Protein AF-A0A2T0ULT9-F1 (afdb_monomer)

Organism: NCBI:txid407159

Structure (mmCIF, N/CA/C/O backbone):
data_AF-A0A2T0ULT9-F1
#
_entry.id   AF-A0A2T0ULT9-F1
#
loop_
_atom_site.group_PDB
_atom_site.id
_atom_site.type_symbol
_atom_site.label_atom_id
_atom_site.label_alt_id
_atom_site.label_comp_id
_atom_site.label_asym_id
_atom_site.label_entity_id
_atom_site.label_seq_id
_atom_site.pdbx_PDB_ins_code
_atom_site.Cartn_x
_atom_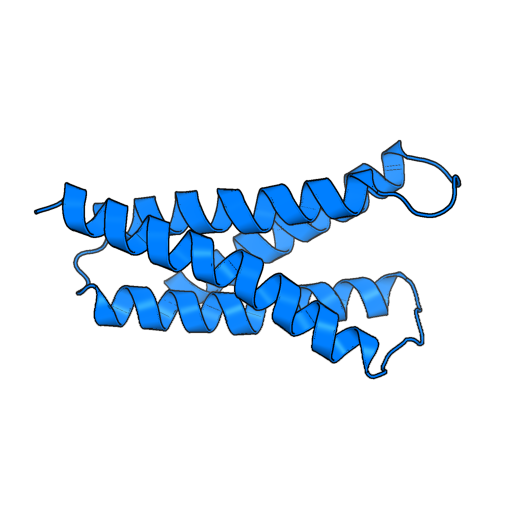site.Cartn_y
_atom_site.Cartn_z
_atom_site.occupancy
_atom_site.B_iso_or_equiv
_atom_site.auth_seq_id
_atom_site.auth_comp_id
_atom_site.auth_asym_id
_atom_site.auth_atom_id
_atom_site.pdbx_PDB_model_num
ATOM 1 N N . MET A 1 1 ? -4.247 -13.065 11.326 1.00 58.00 1 MET A N 1
ATOM 2 C CA . MET A 1 1 ? -3.066 -13.040 10.428 1.00 58.00 1 MET A CA 1
ATOM 3 C C . MET A 1 1 ? -3.398 -13.403 8.983 1.00 58.00 1 MET A C 1
ATOM 5 O O . MET A 1 1 ? -3.034 -12.626 8.112 1.00 58.00 1 MET A O 1
ATOM 9 N N . LEU A 1 2 ? -4.155 -14.480 8.715 1.00 65.06 2 LEU A N 1
ATOM 10 C CA . LEU A 1 2 ? -4.635 -14.828 7.361 1.00 65.06 2 LEU A CA 1
ATOM 11 C C . LEU A 1 2 ? -5.189 -13.641 6.538 1.00 65.06 2 LEU A C 1
ATOM 13 O O . LEU A 1 2 ? -4.818 -13.499 5.376 1.00 65.06 2 LEU A O 1
ATOM 17 N N . PRO A 1 3 ? -6.010 -12.742 7.119 1.00 76.00 3 PRO A N 1
ATOM 18 C CA . PRO A 1 3 ? -6.568 -11.626 6.366 1.00 76.00 3 PRO A CA 1
ATOM 19 C C . PRO A 1 3 ? -5.487 -10.638 5.881 1.00 76.00 3 PRO A C 1
ATOM 21 O O . PRO A 1 3 ? -5.569 -10.126 4.765 1.00 76.00 3 PRO A O 1
ATOM 24 N N . ALA A 1 4 ? -4.453 -10.375 6.685 1.00 78.12 4 ALA A N 1
ATOM 25 C CA . ALA A 1 4 ? -3.372 -9.463 6.306 1.00 78.12 4 ALA A CA 1
ATOM 26 C C . ALA A 1 4 ? -2.545 -10.025 5.139 1.00 78.12 4 ALA A C 1
ATOM 28 O O . ALA A 1 4 ? -2.234 -9.292 4.206 1.00 78.12 4 ALA A O 1
ATOM 29 N N . LEU A 1 5 ? -2.276 -11.335 5.147 1.00 84.69 5 LEU A N 1
ATOM 30 C CA . LEU A 1 5 ? -1.552 -12.012 4.068 1.00 84.69 5 LEU A CA 1
ATOM 31 C C . LEU A 1 5 ? -2.289 -11.921 2.729 1.00 84.69 5 LEU A C 1
ATOM 33 O O . LEU A 1 5 ? -1.659 -11.645 1.716 1.00 84.69 5 LEU A O 1
ATOM 37 N N . VAL A 1 6 ? -3.617 -12.079 2.723 1.00 90.88 6 VAL A N 1
ATOM 38 C CA . VAL A 1 6 ? -4.427 -11.948 1.498 1.00 90.88 6 VAL A CA 1
ATOM 39 C C . VAL A 1 6 ? -4.343 -10.536 0.915 1.00 90.88 6 VAL A C 1
ATOM 41 O O . VAL A 1 6 ? -4.276 -10.381 -0.299 1.00 90.88 6 VAL A O 1
ATOM 44 N N . ARG A 1 7 ? -4.308 -9.505 1.766 1.00 86.31 7 ARG A N 1
ATOM 45 C CA . ARG A 1 7 ? -4.186 -8.102 1.334 1.00 86.31 7 ARG A CA 1
ATOM 46 C C . ARG A 1 7 ? -2.808 -7.804 0.769 1.00 86.31 7 ARG A C 1
ATOM 48 O O . ARG A 1 7 ? -2.713 -7.219 -0.302 1.00 86.31 7 ARG A O 1
ATOM 55 N N . ILE A 1 8 ? -1.764 -8.253 1.468 1.00 89.69 8 ILE A N 1
ATOM 56 C CA . ILE A 1 8 ? -0.378 -8.145 1.004 1.00 89.69 8 ILE A CA 1
ATOM 57 C C . ILE A 1 8 ? -0.254 -8.827 -0.358 1.00 89.69 8 ILE A C 1
ATOM 59 O O . ILE A 1 8 ? 0.112 -8.179 -1.329 1.00 89.69 8 ILE A O 1
ATOM 63 N N . ALA A 1 9 ? -0.647 -10.100 -0.453 1.00 90.50 9 ALA A N 1
ATOM 64 C CA . ALA A 1 9 ? -0.579 -10.857 -1.695 1.00 90.50 9 ALA A CA 1
ATOM 65 C C . ALA A 1 9 ? -1.396 -10.195 -2.812 1.00 90.50 9 ALA A C 1
ATOM 67 O O . ALA A 1 9 ? -0.882 -10.005 -3.907 1.00 90.50 9 ALA A O 1
ATOM 68 N N . GLY A 1 10 ? -2.641 -9.797 -2.541 1.00 92.25 10 GLY A N 1
ATOM 69 C CA . GLY A 1 10 ? -3.519 -9.201 -3.544 1.00 92.25 10 GLY A CA 1
ATOM 70 C C . GLY A 1 10 ? -2.997 -7.871 -4.086 1.00 92.25 10 GLY A C 1
ATOM 71 O O . GLY A 1 10 ? -2.952 -7.692 -5.300 1.00 92.25 10 GLY A O 1
ATOM 72 N N . ILE A 1 11 ? -2.557 -6.960 -3.213 1.00 92.06 11 ILE A N 1
ATOM 73 C CA . ILE A 1 11 ? -2.023 -5.653 -3.627 1.00 92.06 11 ILE A CA 1
ATOM 74 C C . ILE A 1 11 ? -0.680 -5.825 -4.338 1.00 92.06 11 ILE A C 1
ATOM 76 O O . ILE A 1 11 ? -0.481 -5.243 -5.402 1.00 92.06 11 ILE A O 1
ATOM 80 N N . THR A 1 12 ? 0.224 -6.650 -3.799 1.00 91.31 12 THR A N 1
ATOM 81 C CA . THR A 1 12 ? 1.528 -6.905 -4.421 1.00 91.31 12 THR A CA 1
ATOM 82 C C . THR A 1 12 ? 1.366 -7.542 -5.799 1.00 91.31 12 THR A C 1
ATOM 84 O O . THR A 1 12 ? 1.959 -7.055 -6.756 1.00 91.31 12 THR A O 1
ATOM 87 N N . VAL A 1 13 ? 0.531 -8.577 -5.941 1.00 93.75 13 VAL A N 1
ATOM 88 C CA . VAL A 1 13 ? 0.284 -9.226 -7.239 1.00 93.75 13 VAL A CA 1
ATOM 89 C C . VAL A 1 13 ? -0.359 -8.251 -8.220 1.00 93.75 13 VAL A C 1
ATOM 91 O O . VAL A 1 13 ? 0.114 -8.145 -9.347 1.00 93.75 13 VAL A O 1
ATOM 94 N N . ALA A 1 14 ? -1.384 -7.498 -7.811 1.00 93.69 14 ALA A N 1
ATOM 95 C CA . ALA A 1 14 ? -2.031 -6.526 -8.691 1.00 93.69 14 ALA A CA 1
ATOM 96 C C . ALA A 1 14 ? -1.053 -5.442 -9.173 1.00 93.69 14 ALA A C 1
ATOM 98 O O . ALA A 1 14 ? -1.060 -5.085 -10.350 1.00 93.69 14 ALA A O 1
ATOM 99 N N . ALA A 1 15 ? -0.186 -4.947 -8.286 1.00 91.50 15 ALA A N 1
ATOM 100 C CA . ALA A 1 15 ? 0.788 -3.918 -8.624 1.00 91.50 15 ALA A CA 1
ATOM 101 C C . ALA A 1 15 ? 1.890 -4.457 -9.551 1.00 91.50 15 ALA A C 1
ATOM 103 O O . ALA A 1 15 ? 2.255 -3.786 -10.514 1.00 91.50 15 ALA A O 1
ATOM 104 N N . LEU A 1 16 ? 2.370 -5.684 -9.319 1.00 91.75 16 LEU A N 1
ATOM 105 C CA . LEU A 1 16 ? 3.324 -6.350 -10.209 1.00 91.75 16 LEU A CA 1
ATOM 106 C C . LEU A 1 16 ? 2.720 -6.617 -11.591 1.00 91.75 16 LEU A C 1
ATOM 108 O O . LEU A 1 16 ? 3.358 -6.332 -12.599 1.00 91.75 16 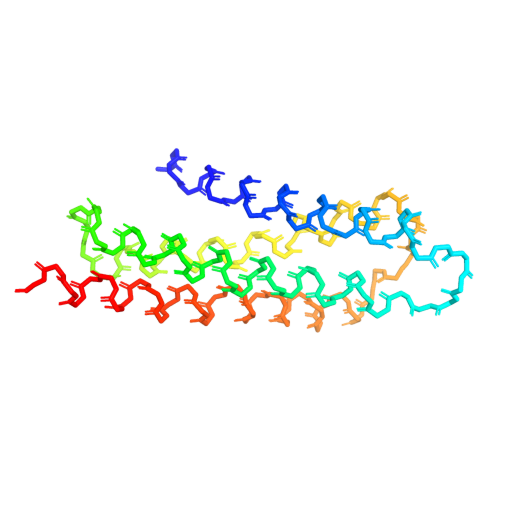LEU A O 1
ATOM 112 N N . VAL A 1 17 ? 1.479 -7.110 -11.656 1.00 94.06 17 VAL A N 1
ATOM 113 C CA . VAL A 1 17 ? 0.771 -7.311 -12.928 1.00 94.06 17 VAL A CA 1
ATOM 114 C C . VAL A 1 17 ? 0.648 -5.988 -13.678 1.00 94.06 17 VAL A C 1
ATOM 116 O O . VAL A 1 17 ? 1.004 -5.925 -14.849 1.00 94.06 17 VAL A O 1
ATOM 119 N N . ALA A 1 18 ? 0.214 -4.919 -13.006 1.00 91.12 18 ALA A N 1
ATOM 120 C CA . ALA 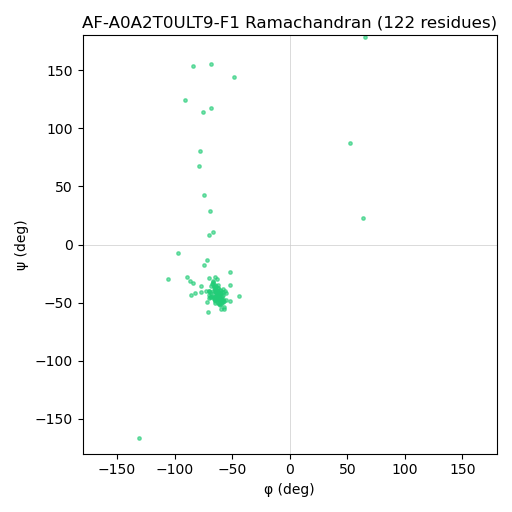A 1 18 ? 0.112 -3.594 -13.611 1.00 91.12 18 ALA A CA 1
ATOM 121 C C . ALA A 1 18 ? 1.466 -3.100 -14.151 1.00 91.12 18 ALA A C 1
ATOM 123 O O . ALA A 1 18 ? 1.538 -2.613 -15.278 1.00 91.12 18 ALA A O 1
ATOM 124 N N . TYR A 1 19 ? 2.544 -3.281 -13.385 1.00 89.75 19 TYR A N 1
ATOM 125 C CA . TYR A 1 19 ? 3.901 -2.937 -13.802 1.00 89.75 19 TYR A CA 1
ATOM 126 C C . TYR A 1 19 ? 4.333 -3.694 -15.067 1.00 89.75 19 TYR A C 1
ATOM 128 O O . TYR A 1 19 ? 4.683 -3.070 -16.069 1.00 89.75 19 TYR A O 1
ATOM 136 N N . PHE A 1 20 ? 4.263 -5.029 -15.054 1.00 89.50 20 PHE A N 1
ATOM 137 C CA . PHE A 1 20 ? 4.727 -5.854 -16.173 1.00 89.50 20 PHE A CA 1
ATOM 138 C C . PHE A 1 20 ? 3.860 -5.706 -17.424 1.00 89.50 20 PHE A C 1
ATOM 140 O O . PHE A 1 20 ? 4.395 -5.697 -18.529 1.00 89.50 20 PHE A O 1
ATOM 147 N N . VAL A 1 21 ? 2.543 -5.530 -17.273 1.00 91.62 21 VAL A N 1
ATOM 148 C CA . VAL A 1 21 ? 1.643 -5.249 -18.401 1.00 91.62 21 VAL A CA 1
ATOM 149 C C . VAL A 1 21 ? 2.017 -3.927 -19.070 1.00 91.62 21 VAL A C 1
ATOM 151 O O . VAL A 1 21 ? 2.131 -3.873 -20.292 1.00 91.62 21 VAL A O 1
ATOM 154 N N . MET A 1 22 ? 2.273 -2.870 -18.295 1.00 89.38 22 MET A N 1
ATOM 155 C CA . MET A 1 22 ? 2.668 -1.577 -18.864 1.00 89.38 22 MET A CA 1
ATOM 156 C C . MET A 1 22 ? 4.050 -1.617 -19.519 1.00 89.38 22 MET A C 1
ATOM 158 O O . MET A 1 22 ? 4.256 -0.962 -20.542 1.00 89.38 22 MET A O 1
ATOM 162 N N . ILE A 1 23 ? 4.983 -2.407 -18.981 1.00 86.06 23 ILE A N 1
ATOM 163 C CA . ILE A 1 23 ? 6.271 -2.651 -19.640 1.00 86.06 23 ILE A CA 1
ATOM 164 C C . ILE A 1 23 ? 6.073 -3.370 -20.972 1.00 86.06 23 ILE A C 1
ATOM 166 O O . ILE A 1 23 ? 6.616 -2.925 -21.979 1.00 86.06 23 ILE A O 1
ATOM 170 N N . ALA A 1 24 ? 5.257 -4.424 -20.999 1.00 86.44 24 ALA A N 1
ATOM 171 C CA . ALA A 1 24 ? 5.002 -5.197 -22.210 1.00 86.44 24 ALA A CA 1
ATOM 172 C C . ALA A 1 24 ? 4.338 -4.365 -23.323 1.00 86.44 24 ALA A C 1
ATOM 174 O O . ALA A 1 24 ? 4.621 -4.580 -24.497 1.00 86.44 24 ALA A O 1
ATOM 175 N N . ILE A 1 25 ? 3.469 -3.412 -22.964 1.00 85.75 25 ILE A N 1
ATOM 176 C CA . ILE A 1 25 ? 2.758 -2.554 -23.925 1.00 85.75 25 ILE A CA 1
ATOM 177 C C . ILE A 1 25 ? 3.606 -1.347 -24.358 1.00 85.75 25 ILE A C 1
ATOM 179 O O . ILE A 1 25 ? 3.485 -0.892 -25.493 1.00 85.75 25 ILE A O 1
ATOM 183 N N . GLY A 1 26 ? 4.444 -0.805 -23.470 1.00 73.56 26 GLY A N 1
ATOM 184 C CA . GLY A 1 26 ? 5.166 0.448 -23.715 1.00 73.56 26 GLY A CA 1
ATOM 185 C C . GLY A 1 26 ? 6.348 0.355 -24.687 1.00 73.56 26 GLY A C 1
ATOM 186 O O . GLY A 1 26 ? 6.755 1.384 -25.215 1.00 73.56 26 GLY A O 1
ATOM 187 N N . GLY A 1 27 ? 6.877 -0.844 -24.960 1.00 64.75 27 GLY A N 1
ATOM 188 C CA . GLY A 1 27 ? 8.050 -1.032 -25.828 1.00 64.75 27 GLY A CA 1
ATOM 189 C C . GLY A 1 27 ? 9.354 -0.430 -25.268 1.00 64.75 27 GLY A C 1
ATOM 190 O O . GLY A 1 27 ? 9.363 0.176 -24.198 1.00 64.75 27 GLY A O 1
ATOM 191 N N . ASP A 1 28 ? 10.465 -0.589 -26.002 1.00 59.62 28 ASP A N 1
ATOM 192 C CA . ASP A 1 28 ? 11.844 -0.221 -25.595 1.00 59.62 28 ASP A CA 1
ATOM 193 C C . ASP A 1 28 ? 12.113 1.295 -25.437 1.00 59.62 28 ASP A C 1
ATOM 195 O O . ASP A 1 28 ? 13.258 1.732 -25.297 1.00 59.62 28 ASP A O 1
ATOM 199 N N . SER A 1 29 ? 11.082 2.144 -25.449 1.00 57.31 29 SER A N 1
ATOM 200 C CA . SER A 1 29 ? 11.259 3.569 -25.173 1.00 57.31 29 SER A CA 1
ATOM 201 C C . SER A 1 29 ? 11.632 3.774 -23.701 1.00 57.31 29 SER A C 1
ATOM 203 O O . SER A 1 29 ? 10.865 3.427 -22.801 1.00 57.31 29 SER A O 1
ATOM 205 N N . GLY A 1 30 ? 12.824 4.325 -23.460 1.00 56.09 30 GLY A N 1
ATOM 206 C CA . GLY A 1 30 ? 13.365 4.581 -22.125 1.00 56.09 30 GLY A CA 1
ATOM 207 C C . GLY A 1 30 ? 12.381 5.286 -21.180 1.00 56.09 30 GLY A C 1
ATOM 208 O O . GLY A 1 30 ? 11.603 6.138 -21.593 1.00 56.09 30 GLY A O 1
ATOM 209 N N . ALA A 1 31 ? 12.452 4.913 -19.897 1.00 60.06 31 ALA A N 1
ATOM 210 C CA . ALA A 1 31 ? 11.606 5.380 -18.793 1.00 60.06 31 ALA A CA 1
ATOM 211 C C . ALA A 1 31 ? 10.088 5.268 -19.056 1.00 60.06 31 ALA A C 1
ATOM 213 O O . ALA A 1 31 ? 9.408 6.215 -19.446 1.00 60.06 31 ALA A O 1
ATOM 214 N N . ASN A 1 32 ? 9.529 4.100 -18.740 1.00 75.56 32 ASN A N 1
ATOM 215 C CA . ASN A 1 32 ? 8.108 3.814 -18.908 1.00 75.56 32 ASN A CA 1
ATOM 216 C C . ASN A 1 32 ? 7.266 4.458 -17.778 1.00 75.56 32 ASN A C 1
ATOM 218 O O . ASN A 1 32 ? 6.897 3.807 -16.798 1.00 75.56 32 ASN A O 1
ATOM 222 N N . ILE A 1 33 ? 6.980 5.764 -17.904 1.00 82.94 33 ILE A N 1
ATOM 223 C CA . ILE A 1 33 ? 6.164 6.559 -16.956 1.00 82.94 33 ILE A CA 1
ATOM 224 C C . ILE A 1 33 ? 4.809 5.883 -16.682 1.00 82.94 33 ILE A C 1
ATOM 226 O O . ILE A 1 33 ? 4.309 5.910 -15.555 1.00 82.94 33 ILE A O 1
ATOM 230 N N . GLY A 1 34 ? 4.240 5.221 -17.695 1.00 84.38 34 GLY A N 1
ATOM 231 C CA 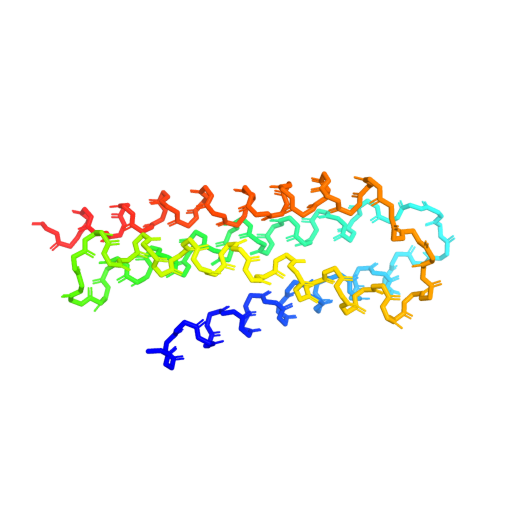. GLY A 1 34 ? 2.983 4.485 -17.582 1.00 84.38 34 GLY A CA 1
ATOM 232 C C . GLY A 1 34 ? 3.032 3.354 -16.552 1.00 84.38 34 GLY A C 1
ATOM 233 O O . GLY A 1 34 ? 2.080 3.189 -15.792 1.00 84.38 34 GLY A O 1
ATOM 234 N N . ALA A 1 35 ? 4.148 2.626 -16.455 1.00 86.25 35 ALA A N 1
ATOM 235 C CA . ALA A 1 35 ? 4.315 1.568 -15.458 1.00 86.25 35 ALA A CA 1
ATOM 236 C C . ALA A 1 35 ? 4.315 2.128 -14.026 1.00 86.25 35 ALA A C 1
ATOM 238 O O . ALA A 1 35 ? 3.659 1.573 -13.143 1.00 86.25 35 ALA A O 1
ATOM 239 N N . GLY A 1 36 ? 4.974 3.271 -13.809 1.00 87.00 36 GLY A N 1
ATOM 240 C CA . GLY A 1 36 ? 4.955 3.971 -12.522 1.00 87.00 36 GLY A CA 1
ATOM 241 C C . GLY A 1 36 ? 3.554 4.453 -12.131 1.00 87.00 36 GLY A C 1
ATOM 242 O O . GLY A 1 36 ? 3.122 4.234 -11.000 1.00 87.00 36 GLY A O 1
ATOM 243 N N . LEU A 1 37 ? 2.811 5.047 -13.073 1.00 89.38 37 LEU A N 1
ATOM 244 C CA . LEU A 1 37 ? 1.433 5.502 -12.848 1.00 89.38 37 LEU A CA 1
ATOM 245 C C . LEU A 1 37 ? 0.461 4.346 -12.577 1.00 89.38 37 LEU A C 1
ATOM 247 O O . LEU A 1 37 ? -0.434 4.480 -11.744 1.00 89.38 37 LEU A O 1
ATOM 251 N N . ALA A 1 38 ? 0.639 3.205 -13.242 1.00 90.88 38 ALA A N 1
ATOM 252 C CA . ALA A 1 38 ? -0.204 2.037 -13.026 1.00 90.88 38 ALA A CA 1
ATOM 253 C C . ALA A 1 38 ? 0.030 1.422 -11.637 1.00 90.88 38 ALA A C 1
ATOM 255 O O . ALA A 1 38 ? -0.932 1.167 -10.911 1.00 90.88 38 ALA A O 1
ATOM 256 N N . VAL A 1 39 ? 1.294 1.271 -11.221 1.00 91.31 39 VAL A N 1
ATOM 257 C CA . VAL A 1 39 ? 1.633 0.868 -9.845 1.00 91.31 39 VAL A CA 1
ATOM 258 C C . VAL A 1 39 ? 1.058 1.867 -8.845 1.00 91.31 39 VAL A C 1
ATOM 260 O O . VAL A 1 39 ? 0.439 1.458 -7.865 1.00 91.31 39 VAL A O 1
ATOM 263 N N . PHE A 1 40 ? 1.190 3.170 -9.114 1.00 92.50 40 PHE A N 1
ATOM 264 C CA . PHE A 1 40 ? 0.627 4.210 -8.259 1.00 92.50 40 PHE A CA 1
ATOM 265 C C . PHE A 1 40 ? -0.884 4.050 -8.079 1.00 92.50 40 PHE A C 1
ATOM 267 O O . PHE A 1 40 ? -1.370 4.051 -6.949 1.00 92.50 40 PHE A O 1
ATOM 274 N N . ALA A 1 41 ? -1.622 3.869 -9.176 1.00 93.44 41 ALA A N 1
ATOM 275 C CA . ALA A 1 41 ? -3.068 3.712 -9.140 1.00 93.44 41 ALA A CA 1
ATOM 276 C C . ALA A 1 41 ? -3.477 2.469 -8.338 1.00 93.44 41 ALA A C 1
ATOM 278 O O . ALA A 1 41 ? -4.384 2.541 -7.509 1.00 93.44 41 ALA A O 1
ATOM 279 N N . VAL A 1 42 ? -2.784 1.343 -8.528 1.00 95.25 42 VAL A N 1
ATOM 280 C CA . VAL A 1 42 ? -3.067 0.117 -7.773 1.00 95.25 42 VAL A CA 1
ATOM 281 C C . VAL A 1 42 ? -2.789 0.301 -6.284 1.00 95.25 42 VAL A C 1
ATOM 283 O O . VAL A 1 42 ? -3.631 -0.064 -5.466 1.00 95.25 42 VAL A O 1
ATOM 286 N N . LEU A 1 43 ? -1.643 0.876 -5.916 1.00 94.19 43 LEU A N 1
ATOM 287 C CA . LEU A 1 43 ? -1.297 1.082 -4.511 1.00 94.19 43 LEU A CA 1
ATOM 288 C C . LEU A 1 43 ? -2.260 2.064 -3.842 1.00 94.19 43 LEU A C 1
ATOM 290 O O . LEU A 1 43 ? -2.801 1.747 -2.789 1.00 94.19 43 LEU A O 1
ATOM 294 N N . ALA A 1 44 ? -2.543 3.209 -4.464 1.00 94.88 44 ALA A N 1
ATOM 295 C CA . ALA A 1 44 ? -3.407 4.220 -3.869 1.00 94.88 44 ALA A CA 1
ATOM 296 C C . ALA A 1 44 ? -4.878 3.782 -3.825 1.00 94.88 44 ALA A C 1
ATOM 298 O O . ALA A 1 44 ? -5.481 3.715 -2.752 1.00 94.88 44 ALA A O 1
ATOM 299 N N . PHE A 1 45 ? -5.470 3.460 -4.980 1.00 95.81 45 PHE A N 1
ATOM 300 C CA . PHE A 1 45 ? -6.897 3.140 -5.064 1.00 95.81 45 PHE A CA 1
ATOM 301 C C . PHE A 1 45 ? -7.203 1.733 -4.556 1.00 95.81 45 PHE A C 1
ATOM 303 O O . PHE A 1 45 ? -8.232 1.529 -3.911 1.00 95.81 45 PHE A O 1
ATOM 310 N N . GLY A 1 46 ? -6.312 0.769 -4.797 1.00 93.19 46 GLY A N 1
ATOM 311 C CA . GLY A 1 46 ? -6.464 -0.592 -4.289 1.00 93.19 46 GLY A CA 1
ATOM 312 C C . GLY A 1 46 ? -6.382 -0.644 -2.766 1.00 93.19 46 GLY A C 1
ATOM 313 O O . GLY A 1 46 ? -7.247 -1.256 -2.136 1.00 93.19 46 GLY A O 1
ATOM 314 N N . ALA A 1 47 ? -5.407 0.046 -2.159 1.00 93.31 47 ALA A N 1
ATOM 315 C CA . ALA A 1 47 ? -5.307 0.105 -0.703 1.00 93.31 47 ALA A CA 1
ATOM 316 C C . ALA A 1 47 ? -6.477 0.879 -0.086 1.00 93.31 47 ALA A C 1
ATOM 318 O O . ALA A 1 47 ? -7.088 0.383 0.858 1.00 93.31 47 ALA A O 1
ATOM 319 N N . PHE A 1 48 ? -6.857 2.031 -0.652 1.00 95.25 48 PHE A N 1
ATOM 320 C CA . PHE A 1 48 ? -8.028 2.784 -0.194 1.00 95.25 48 PHE A CA 1
ATOM 321 C C . PHE A 1 48 ? -9.311 1.947 -0.244 1.00 95.25 48 PHE A C 1
ATOM 323 O O . PHE A 1 48 ? -10.001 1.807 0.764 1.00 95.25 48 PHE A O 1
ATOM 330 N N . GLY A 1 49 ? -9.630 1.366 -1.405 1.00 94.06 49 GLY A N 1
ATOM 331 C CA . GLY A 1 49 ? -10.889 0.652 -1.614 1.00 94.06 49 GLY A CA 1
ATOM 332 C C . GLY A 1 49 ? -11.002 -0.598 -0.747 1.00 94.06 49 GLY A C 1
ATOM 333 O O . GLY A 1 49 ? -12.060 -0.877 -0.177 1.00 94.06 49 GLY A O 1
ATOM 334 N N . TRP A 1 50 ? -9.903 -1.337 -0.587 1.00 94.00 50 TRP A N 1
ATOM 335 C CA . TRP A 1 50 ? -9.896 -2.513 0.274 1.00 94.00 50 TRP A CA 1
ATOM 336 C C . TRP A 1 50 ? -9.941 -2.123 1.756 1.00 94.00 50 TRP A C 1
ATOM 338 O O . TRP A 1 50 ? -10.709 -2.720 2.508 1.00 94.00 50 TRP A O 1
ATOM 348 N N . ALA A 1 51 ? -9.224 -1.078 2.178 1.00 93.44 51 ALA A N 1
ATOM 349 C CA . ALA A 1 51 ? -9.282 -0.592 3.555 1.00 93.44 51 ALA A CA 1
ATOM 350 C C . ALA A 1 51 ? -10.666 -0.044 3.924 1.00 93.44 51 ALA A C 1
ATOM 352 O O . ALA A 1 51 ? -11.169 -0.305 5.014 1.00 93.44 51 ALA A O 1
ATOM 353 N N . MET A 1 52 ? -11.327 0.642 2.992 1.00 94.19 52 MET A N 1
ATOM 354 C CA . MET A 1 52 ? -12.712 1.081 3.149 1.00 94.19 52 MET A CA 1
ATOM 355 C C . MET A 1 52 ? -13.665 -0.103 3.292 1.00 94.19 52 MET A C 1
ATOM 357 O O . MET A 1 52 ? -14.488 -0.129 4.208 1.00 94.19 52 MET A O 1
ATOM 361 N N . ARG A 1 53 ? -13.522 -1.127 2.442 1.00 93.75 53 ARG A N 1
ATOM 362 C CA . ARG A 1 53 ? -14.284 -2.375 2.574 1.00 93.75 53 ARG A CA 1
ATOM 363 C C . ARG A 1 53 ? -14.054 -3.040 3.931 1.00 93.75 53 ARG A C 1
ATOM 365 O O . ARG A 1 53 ? -15.004 -3.585 4.491 1.00 93.75 53 ARG A O 1
ATOM 372 N N . ASP A 1 54 ? -12.832 -3.007 4.449 1.00 91.31 54 ASP A N 1
ATOM 373 C CA . ASP A 1 54 ? -12.514 -3.556 5.766 1.00 91.31 54 ASP A CA 1
ATOM 374 C C . ASP A 1 54 ? -13.202 -2.777 6.879 1.00 91.31 54 ASP A C 1
ATOM 376 O O . ASP A 1 54 ? -13.836 -3.390 7.732 1.00 91.31 54 ASP A O 1
ATOM 380 N N . GLY A 1 55 ? -13.134 -1.443 6.844 1.00 89.38 55 GLY A N 1
ATOM 381 C CA . GLY A 1 55 ? -13.814 -0.585 7.814 1.00 89.38 55 GLY A CA 1
ATOM 382 C C . GLY A 1 55 ? -15.324 -0.845 7.861 1.00 89.38 55 GLY A C 1
ATOM 3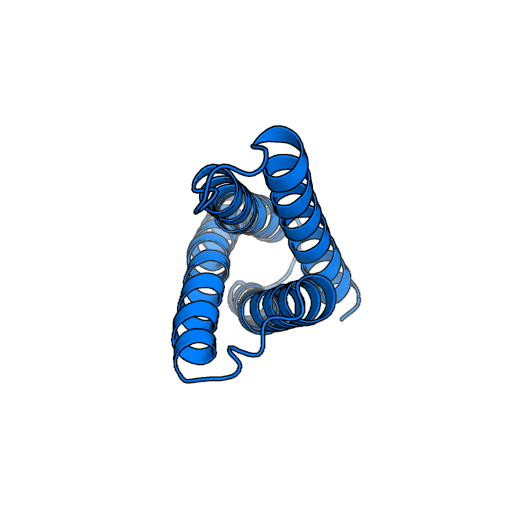83 O O . GLY A 1 55 ? -15.902 -0.938 8.944 1.00 89.38 55 GLY A O 1
ATOM 384 N N . LEU A 1 56 ? -15.936 -1.060 6.692 1.00 91.31 56 LEU A N 1
ATOM 385 C CA . LEU A 1 56 ? -17.362 -1.367 6.565 1.00 91.31 56 LEU A CA 1
ATOM 386 C C . LEU A 1 56 ? -17.728 -2.768 7.078 1.00 91.31 56 LEU A C 1
ATOM 388 O O . LEU A 1 56 ? -18.792 -2.945 7.667 1.00 91.31 56 LEU A O 1
ATOM 392 N N . ARG A 1 57 ? -16.891 -3.783 6.820 1.00 88.06 57 ARG A N 1
ATOM 393 C CA . ARG A 1 57 ? -17.272 -5.199 6.994 1.00 88.06 57 ARG A CA 1
ATOM 394 C C . ARG A 1 57 ? -16.675 -5.891 8.212 1.00 88.06 57 ARG A C 1
ATOM 396 O O . ARG A 1 57 ? -17.280 -6.833 8.714 1.00 88.06 57 ARG A O 1
ATOM 403 N N . GLU A 1 58 ? -15.490 -5.502 8.667 1.00 85.38 58 GLU A N 1
ATOM 404 C CA . GLU A 1 58 ? -14.815 -6.194 9.766 1.00 85.38 58 GLU A CA 1
ATOM 405 C C . GLU A 1 58 ? -15.192 -5.585 11.112 1.00 85.38 58 GLU A C 1
ATOM 407 O O . GLU A 1 58 ? -14.931 -4.412 11.330 1.00 85.38 58 GLU A O 1
ATOM 412 N N . GLN A 1 59 ? -15.702 -6.377 12.060 1.00 81.94 59 GLN A N 1
ATOM 413 C CA . GLN A 1 59 ? -16.067 -5.937 13.423 1.00 81.94 59 GLN A CA 1
ATOM 414 C C . GLN A 1 59 ? -14.861 -5.572 14.321 1.00 81.94 59 GLN A C 1
ATOM 416 O O . GLN A 1 59 ? -14.911 -5.716 15.538 1.00 81.94 59 GLN A O 1
ATOM 421 N N . LEU A 1 60 ? -13.758 -5.115 13.732 1.00 81.19 60 LEU A N 1
ATOM 422 C CA . LEU A 1 60 ? -12.586 -4.638 14.451 1.00 81.19 60 LEU 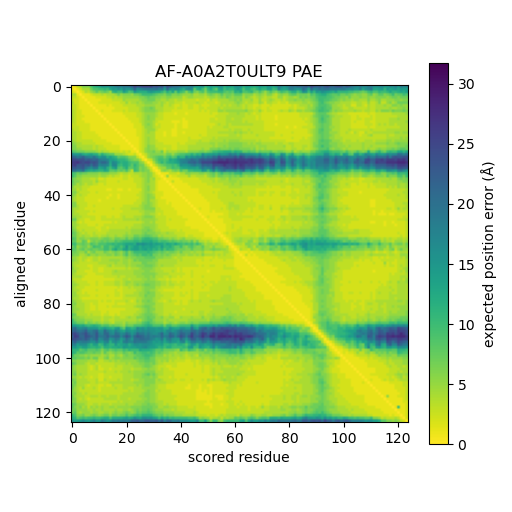A CA 1
ATOM 423 C C . LEU A 1 60 ? -12.748 -3.168 14.853 1.00 81.19 60 LEU A C 1
ATOM 425 O O . LEU A 1 60 ? -13.468 -2.393 14.206 1.00 81.19 60 LEU A O 1
ATOM 429 N N . GLY A 1 61 ? -12.048 -2.790 15.924 1.00 86.12 61 GLY A N 1
ATOM 430 C CA . GLY A 1 61 ? -11.841 -1.392 16.280 1.00 86.12 61 GLY A CA 1
ATOM 431 C C . GLY A 1 61 ? -10.936 -0.695 15.261 1.00 86.12 61 GLY A C 1
ATOM 432 O O . GLY A 1 61 ? -10.123 -1.338 14.594 1.00 86.12 61 GLY A O 1
ATOM 433 N N . LEU A 1 62 ? -11.055 0.632 15.151 1.00 87.44 62 LEU A N 1
ATOM 434 C CA . LEU A 1 62 ? -10.251 1.424 14.215 1.00 87.44 62 LEU A CA 1
ATOM 435 C C . LEU A 1 62 ? -8.745 1.196 14.431 1.00 87.44 62 LEU A C 1
ATOM 437 O O . LEU A 1 62 ? -8.019 1.008 13.463 1.00 87.44 62 LEU A O 1
ATOM 441 N N . GLY A 1 63 ? -8.287 1.123 15.686 1.00 89.19 63 GLY A N 1
ATOM 442 C CA . GLY A 1 63 ? -6.877 0.890 16.021 1.00 89.19 63 GLY A CA 1
ATOM 443 C C . GLY A 1 63 ? -6.307 -0.407 15.435 1.00 89.19 63 GLY A C 1
ATOM 444 O O . GLY A 1 63 ? -5.254 -0.378 14.800 1.00 89.19 63 GLY A O 1
ATOM 445 N N . ASP A 1 64 ? -7.026 -1.525 15.564 1.00 90.38 64 ASP A N 1
ATOM 446 C CA . ASP A 1 64 ? -6.598 -2.821 15.012 1.00 90.38 64 ASP A CA 1
ATOM 447 C C . ASP A 1 64 ? -6.557 -2.806 13.481 1.00 90.38 64 ASP A C 1
ATOM 449 O O . ASP A 1 64 ? -5.694 -3.427 12.851 1.00 90.38 64 ASP A O 1
ATOM 453 N N . LEU A 1 65 ? -7.497 -2.079 12.874 1.00 89.19 65 LEU A N 1
ATOM 454 C CA . LEU A 1 65 ? -7.600 -1.937 11.430 1.00 89.19 65 LEU A CA 1
ATOM 455 C C . LEU A 1 65 ? -6.439 -1.092 10.886 1.00 89.19 65 LEU A C 1
ATOM 457 O O . LEU A 1 65 ? -5.787 -1.494 9.921 1.00 89.19 65 LEU A O 1
ATOM 461 N N . LEU A 1 66 ? -6.108 0.013 11.558 1.00 90.81 66 LEU A N 1
ATOM 462 C CA . LEU A 1 66 ? -4.953 0.850 11.232 1.00 90.81 66 LEU A CA 1
ATOM 463 C C . LEU A 1 66 ? -3.632 0.098 11.421 1.00 90.81 66 LEU A C 1
ATOM 465 O O . LEU A 1 66 ? -2.784 0.141 10.534 1.00 90.81 66 LEU A O 1
ATOM 469 N N . LEU A 1 67 ? -3.467 -0.644 12.522 1.00 92.25 67 LEU A N 1
ATOM 470 C CA . LEU A 1 67 ? -2.267 -1.451 12.760 1.00 92.25 67 LEU A CA 1
ATOM 471 C C . LEU A 1 67 ? -2.071 -2.500 11.660 1.00 92.25 67 LEU A C 1
ATOM 473 O O . LEU A 1 67 ? -0.962 -2.692 11.160 1.00 92.25 67 LEU A O 1
ATOM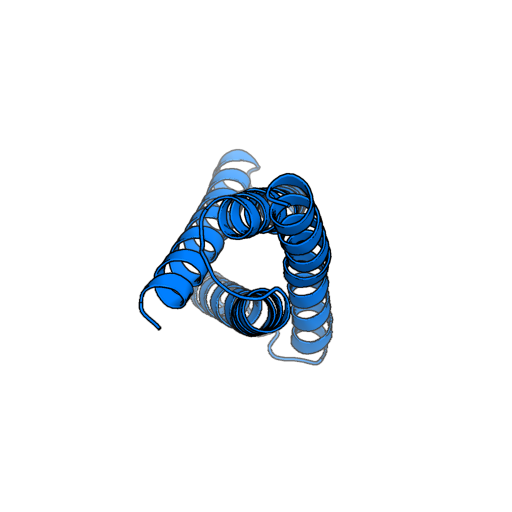 477 N N . ARG A 1 68 ? -3.155 -3.154 11.228 1.00 91.81 68 ARG A N 1
ATOM 478 C CA . ARG A 1 68 ? -3.100 -4.101 10.112 1.00 91.81 68 ARG A CA 1
ATOM 479 C C . ARG A 1 68 ? -2.650 -3.421 8.822 1.00 91.81 68 ARG A C 1
ATOM 481 O O . ARG A 1 68 ? -1.785 -3.957 8.134 1.00 91.81 68 ARG A O 1
ATOM 488 N N . TRP A 1 69 ? -3.225 -2.271 8.487 1.00 93.00 69 TRP A N 1
ATOM 489 C CA . TRP A 1 69 ? -2.879 -1.549 7.264 1.00 93.00 69 TRP A CA 1
ATOM 490 C C . TRP A 1 69 ? -1.480 -0.934 7.304 1.00 93.00 69 TRP A C 1
ATOM 492 O O . TRP A 1 69 ? -0.822 -0.889 6.269 1.00 93.00 69 TRP A O 1
ATOM 502 N N . LEU A 1 70 ? -0.972 -0.582 8.486 1.00 92.00 70 LEU A N 1
ATOM 503 C CA . LEU A 1 70 ? 0.433 -0.227 8.690 1.00 92.00 70 LEU A CA 1
ATOM 504 C C . LEU A 1 70 ? 1.368 -1.395 8.354 1.00 92.00 70 LEU A C 1
ATOM 506 O O . LEU A 1 70 ? 2.353 -1.199 7.646 1.00 92.00 70 LEU A O 1
ATOM 510 N N . ILE A 1 71 ? 1.041 -2.618 8.786 1.00 92.56 71 ILE A N 1
ATOM 511 C CA . ILE A 1 71 ? 1.818 -3.815 8.421 1.00 92.56 71 ILE A CA 1
ATOM 512 C C . ILE A 1 71 ? 1.786 -4.029 6.901 1.00 92.56 71 ILE A C 1
ATOM 514 O O . ILE A 1 71 ? 2.827 -4.271 6.293 1.00 92.56 71 ILE A O 1
ATOM 518 N N . VAL A 1 72 ? 0.615 -3.901 6.266 1.00 92.31 72 VAL A N 1
ATOM 519 C CA . VAL A 1 72 ? 0.485 -4.018 4.801 1.00 92.31 72 VAL A CA 1
ATOM 520 C C . VAL A 1 72 ? 1.345 -2.963 4.094 1.00 92.31 72 VAL A C 1
ATOM 522 O O . VAL A 1 72 ? 2.109 -3.307 3.195 1.00 92.31 72 VAL A O 1
ATOM 525 N N . ALA A 1 73 ? 1.275 -1.706 4.534 1.00 92.75 73 ALA A N 1
ATOM 526 C CA . ALA A 1 73 ? 2.035 -0.594 3.970 1.00 92.75 73 ALA A CA 1
ATOM 527 C C . ALA A 1 73 ? 3.552 -0.743 4.152 1.00 92.75 73 ALA A C 1
ATOM 529 O O . ALA A 1 73 ? 4.306 -0.258 3.317 1.00 92.75 73 ALA A O 1
ATOM 530 N N . ALA A 1 74 ? 4.009 -1.435 5.198 1.00 91.06 74 ALA A N 1
ATOM 531 C CA . ALA A 1 74 ? 5.423 -1.742 5.385 1.00 91.06 74 ALA A CA 1
ATOM 532 C C . ALA A 1 74 ? 5.895 -2.899 4.486 1.00 91.06 74 ALA A C 1
ATOM 534 O O . ALA A 1 74 ? 6.986 -2.836 3.923 1.00 91.06 74 ALA A O 1
ATOM 535 N N . VAL A 1 75 ? 5.083 -3.953 4.335 1.00 92.56 75 VAL A N 1
ATOM 536 C CA . VAL A 1 75 ? 5.482 -5.193 3.643 1.00 92.56 75 VAL A CA 1
ATOM 537 C C . VAL A 1 75 ? 5.349 -5.091 2.122 1.00 92.56 75 VAL A C 1
ATOM 539 O O . VAL A 1 75 ? 6.237 -5.553 1.405 1.00 92.56 75 VAL A O 1
ATOM 542 N N . VAL A 1 76 ? 4.270 -4.488 1.610 1.00 92.56 76 VAL A N 1
ATOM 543 C CA . VAL A 1 76 ? 4.006 -4.402 0.160 1.00 92.56 76 VAL A CA 1
ATOM 544 C C . VAL A 1 76 ? 5.175 -3.762 -0.608 1.00 92.56 76 VAL A C 1
ATOM 546 O O . VAL A 1 76 ? 5.617 -4.369 -1.586 1.00 92.56 76 VAL A O 1
ATOM 549 N N . PRO A 1 77 ? 5.747 -2.619 -0.176 1.00 89.75 77 PRO A N 1
ATOM 550 C CA . PRO A 1 77 ? 6.896 -2.012 -0.845 1.00 89.75 77 PRO A CA 1
ATOM 551 C C . PRO A 1 77 ? 8.148 -2.888 -0.847 1.00 89.75 77 PRO A C 1
ATOM 553 O O . PRO A 1 77 ? 8.872 -2.903 -1.840 1.00 89.75 77 PRO A O 1
ATOM 556 N N . VAL A 1 78 ? 8.407 -3.627 0.241 1.00 89.25 78 VAL A N 1
ATOM 557 C CA . VAL A 1 78 ? 9.551 -4.553 0.325 1.00 89.25 78 VAL A CA 1
ATOM 558 C C . VAL A 1 78 ? 9.420 -5.636 -0.734 1.00 89.25 78 VAL A C 1
ATOM 560 O O . VAL A 1 78 ? 10.348 -5.843 -1.510 1.00 89.25 78 VAL A O 1
ATOM 563 N N . LEU A 1 79 ? 8.262 -6.297 -0.798 1.00 90.12 79 LEU A N 1
ATOM 564 C CA . LEU A 1 79 ? 8.028 -7.374 -1.759 1.00 90.12 79 LEU A CA 1
ATOM 565 C C . LEU A 1 79 ? 8.074 -6.867 -3.199 1.00 90.12 79 LEU A C 1
ATOM 567 O O . LEU A 1 79 ? 8.674 -7.509 -4.054 1.00 90.12 79 LEU A O 1
ATOM 571 N N . LEU A 1 80 ? 7.472 -5.707 -3.462 1.00 88.56 80 LEU A N 1
ATOM 572 C CA . LEU A 1 80 ? 7.440 -5.117 -4.796 1.00 88.56 80 LEU A CA 1
ATOM 573 C C . LEU A 1 80 ? 8.850 -4.752 -5.275 1.00 88.56 80 LEU A C 1
ATOM 575 O O . LEU A 1 80 ? 9.229 -5.105 -6.388 1.00 88.56 80 LEU A O 1
ATOM 579 N N . THR A 1 81 ? 9.648 -4.128 -4.407 1.00 85.75 81 THR A N 1
ATOM 580 C CA . THR A 1 81 ? 11.042 -3.775 -4.713 1.00 85.75 81 THR A CA 1
ATOM 581 C C . THR A 1 81 ? 11.886 -5.029 -4.923 1.00 85.75 81 THR A C 1
ATOM 583 O O . THR A 1 81 ? 12.612 -5.115 -5.905 1.00 85.75 81 THR A O 1
ATOM 586 N N . LEU A 1 82 ? 11.753 -6.029 -4.043 1.00 86.56 82 LEU A N 1
ATOM 587 C CA . LEU A 1 82 ? 12.485 -7.292 -4.140 1.00 86.56 82 LEU A CA 1
ATOM 588 C C . LEU A 1 82 ? 12.194 -8.018 -5.457 1.00 86.56 82 LEU A C 1
ATOM 590 O O . LEU A 1 82 ? 13.124 -8.418 -6.149 1.00 86.56 82 LEU A O 1
ATOM 594 N N . VAL A 1 83 ? 10.917 -8.175 -5.818 1.00 88.19 83 VAL A N 1
ATOM 595 C CA . VAL A 1 83 ? 10.530 -8.876 -7.050 1.00 88.19 83 VAL A CA 1
ATOM 596 C C . VAL A 1 83 ? 11.021 -8.121 -8.279 1.00 88.19 83 VAL A C 1
ATOM 598 O O . VAL A 1 83 ? 11.620 -8.740 -9.154 1.00 88.19 83 VAL A O 1
ATOM 601 N N . ILE A 1 84 ? 10.833 -6.798 -8.338 1.00 84.19 84 ILE A N 1
ATOM 602 C CA . ILE A 1 84 ? 11.299 -6.005 -9.480 1.00 84.19 84 ILE A CA 1
ATOM 603 C C . ILE A 1 84 ? 12.818 -6.136 -9.620 1.00 84.19 84 ILE A C 1
ATOM 605 O O . ILE A 1 84 ? 13.267 -6.552 -10.684 1.00 84.19 84 ILE A O 1
ATOM 609 N N . SER A 1 85 ? 13.592 -5.912 -8.553 1.00 82.12 85 SER A N 1
ATOM 610 C CA . SER A 1 85 ? 15.057 -6.021 -8.591 1.00 82.12 85 SER A CA 1
ATOM 611 C C . SER A 1 85 ? 15.546 -7.404 -9.030 1.00 82.12 85 SER A C 1
ATOM 613 O O . SER A 1 85 ? 16.474 -7.498 -9.830 1.00 82.12 85 SER A O 1
ATOM 615 N N . LEU A 1 86 ? 14.908 -8.482 -8.553 1.00 85.50 86 LEU A N 1
ATOM 616 C CA . LEU A 1 86 ? 15.247 -9.853 -8.954 1.00 85.50 86 LEU A CA 1
ATOM 617 C C . LEU A 1 86 ? 14.936 -10.130 -10.432 1.00 85.50 86 LEU A C 1
ATOM 619 O O . LEU A 1 86 ? 15.630 -10.922 -11.062 1.00 85.50 86 LEU A O 1
ATOM 623 N N . THR A 1 87 ? 13.896 -9.502 -10.985 1.00 84.31 87 THR A N 1
ATOM 624 C CA . THR A 1 87 ? 13.464 -9.725 -12.377 1.00 84.31 87 THR A CA 1
ATOM 625 C C . THR A 1 87 ? 14.191 -8.853 -13.395 1.00 84.31 87 THR A C 1
ATOM 627 O O . THR A 1 87 ? 14.380 -9.283 -14.528 1.00 84.31 87 THR A O 1
ATOM 630 N N . THR A 1 88 ? 14.603 -7.643 -13.016 1.00 78.50 88 THR A N 1
ATOM 631 C CA . THR A 1 88 ? 15.263 -6.688 -13.919 1.00 78.50 88 THR A CA 1
ATOM 632 C C . THR A 1 88 ? 16.786 -6.719 -13.815 1.00 78.50 88 THR A C 1
ATOM 634 O O . THR A 1 88 ? 17.454 -6.066 -14.612 1.00 78.50 88 THR A O 1
ATOM 637 N N . GLY A 1 89 ? 17.347 -7.460 -12.850 1.00 69.25 89 GLY A N 1
ATOM 638 C CA . GLY A 1 89 ? 18.793 -7.535 -12.626 1.00 69.25 89 GLY A CA 1
ATOM 639 C C . GLY A 1 89 ? 19.411 -6.194 -12.219 1.00 69.25 89 GLY A C 1
ATOM 640 O O . GLY A 1 89 ? 20.593 -5.968 -12.459 1.00 69.25 89 GLY A O 1
ATOM 641 N N . SER A 1 90 ? 18.619 -5.270 -11.663 1.00 62.41 90 SER A N 1
ATOM 642 C CA . SER A 1 90 ? 19.112 -3.940 -11.313 1.00 62.41 90 SER A CA 1
ATOM 643 C C . SER A 1 90 ? 19.965 -3.987 -10.040 1.00 62.41 90 SER A C 1
ATOM 645 O O . SER A 1 90 ? 19.433 -4.174 -8.943 1.00 62.41 90 SER A O 1
ATOM 647 N N . ASP A 1 91 ? 21.262 -3.705 -10.167 1.00 57.28 91 ASP A N 1
ATOM 648 C CA . ASP A 1 91 ? 22.220 -3.580 -9.052 1.00 57.28 91 ASP A CA 1
ATOM 649 C C . ASP A 1 91 ? 22.011 -2.323 -8.182 1.00 57.28 91 ASP A C 1
ATOM 651 O O . ASP A 1 91 ? 22.815 -2.008 -7.305 1.00 57.28 91 ASP A O 1
ATOM 655 N N . SER A 1 92 ? 20.922 -1.576 -8.383 1.00 53.28 92 SER A N 1
ATOM 656 C CA . SER A 1 92 ? 20.612 -0.327 -7.681 1.00 53.28 92 SER A CA 1
ATOM 657 C C . SER A 1 92 ? 20.142 -0.532 -6.231 1.00 53.28 92 SER A C 1
ATOM 659 O O . SER A 1 92 ? 19.216 0.135 -5.767 1.00 53.28 92 SER A O 1
ATOM 661 N N . ILE A 1 93 ? 20.798 -1.427 -5.488 1.00 53.12 93 ILE A N 1
ATOM 662 C CA . ILE A 1 93 ? 20.637 -1.618 -4.044 1.00 53.12 93 ILE A CA 1
ATOM 663 C C . ILE A 1 93 ? 21.425 -0.519 -3.312 1.00 53.12 93 ILE A C 1
ATOM 665 O O . ILE A 1 93 ? 22.458 -0.751 -2.696 1.00 53.12 93 ILE A O 1
ATOM 669 N N . GLY A 1 94 ? 20.959 0.725 -3.441 1.00 56.09 94 GLY A N 1
ATOM 670 C CA . GLY A 1 94 ? 21.536 1.910 -2.797 1.00 56.09 94 GLY A CA 1
ATOM 671 C C . GLY A 1 94 ? 20.481 2.766 -2.091 1.00 56.09 94 GLY A C 1
ATOM 672 O O . GLY A 1 94 ? 19.331 2.360 -1.929 1.00 56.09 94 GLY A O 1
ATOM 673 N N . THR A 1 95 ? 20.841 3.995 -1.712 1.00 54.03 95 THR A N 1
ATOM 674 C CA . THR A 1 95 ? 19.952 4.999 -1.081 1.00 54.03 95 THR A CA 1
ATOM 675 C C . THR A 1 95 ? 18.644 5.258 -1.845 1.00 54.03 95 THR A C 1
ATOM 677 O O . THR A 1 95 ? 17.648 5.632 -1.227 1.00 54.03 95 THR A O 1
ATOM 680 N N . ALA A 1 96 ? 18.607 4.989 -3.155 1.00 61.00 96 ALA A N 1
ATOM 681 C CA . ALA A 1 96 ? 17.400 5.045 -3.982 1.00 61.00 96 ALA A CA 1
ATOM 682 C C . ALA A 1 96 ? 16.315 4.027 -3.573 1.00 61.00 96 ALA A C 1
ATOM 684 O O . ALA A 1 96 ? 15.130 4.313 -3.727 1.00 61.00 96 ALA A O 1
ATOM 685 N N . ILE A 1 97 ? 16.679 2.868 -3.009 1.00 67.94 97 ILE A N 1
ATOM 686 C CA . ILE A 1 97 ? 15.701 1.889 -2.502 1.00 67.94 97 ILE A CA 1
ATOM 687 C C . ILE A 1 97 ? 14.991 2.427 -1.271 1.00 67.94 97 ILE A C 1
ATOM 689 O O . ILE A 1 97 ? 13.785 2.255 -1.140 1.00 67.94 97 ILE A O 1
ATOM 693 N N . VAL A 1 98 ? 15.723 3.093 -0.378 1.00 71.44 98 VAL A N 1
ATOM 694 C CA . VAL A 1 98 ? 15.156 3.597 0.874 1.00 71.44 98 VAL A CA 1
ATOM 695 C C . VAL A 1 98 ? 14.105 4.665 0.575 1.00 71.44 98 VAL A C 1
ATOM 697 O O . VAL A 1 98 ? 12.978 4.562 1.053 1.00 71.44 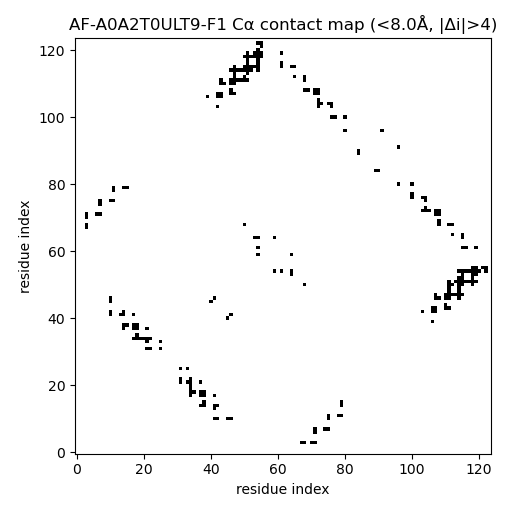98 VAL A O 1
ATOM 700 N N . SER A 1 99 ? 14.422 5.643 -0.280 1.00 76.38 99 SER A N 1
ATOM 701 C CA . SER A 1 99 ? 13.457 6.674 -0.685 1.00 76.38 99 SER A CA 1
ATOM 702 C C . SER A 1 99 ? 12.262 6.096 -1.452 1.00 76.38 99 SER A C 1
ATOM 704 O O . SER A 1 99 ? 11.124 6.476 -1.178 1.00 76.38 99 SER A O 1
ATOM 706 N N . THR A 1 100 ? 12.496 5.135 -2.351 1.00 80.19 100 THR A N 1
ATOM 707 C CA . THR A 1 100 ? 11.433 4.450 -3.109 1.00 80.19 100 THR A CA 1
ATOM 708 C C . THR A 1 100 ? 10.520 3.632 -2.194 1.00 80.19 100 THR A C 1
ATOM 710 O O . THR A 1 100 ? 9.298 3.652 -2.345 1.00 80.19 100 THR A O 1
ATOM 713 N N . TRP A 1 101 ? 11.092 2.961 -1.193 1.00 85.06 101 TRP A N 1
ATOM 714 C CA . TRP A 1 101 ? 10.351 2.207 -0.191 1.00 85.06 101 TRP A CA 1
ATOM 715 C C . TRP A 1 101 ? 9.438 3.117 0.628 1.00 85.06 101 TRP A C 1
ATOM 717 O O . TRP A 1 101 ? 8.241 2.847 0.717 1.00 85.06 101 TRP A O 1
ATOM 727 N N . PHE A 1 102 ? 9.968 4.224 1.166 1.00 86.94 102 PHE A N 1
ATOM 728 C CA . PHE A 1 102 ? 9.165 5.200 1.911 1.00 86.94 102 PHE A CA 1
ATOM 729 C C . PHE A 1 102 ? 8.054 5.797 1.048 1.00 86.94 102 PHE A C 1
ATOM 731 O O . PHE A 1 102 ? 6.932 5.963 1.526 1.00 86.94 102 PHE A O 1
ATOM 738 N N . PHE A 1 103 ? 8.343 6.078 -0.225 1.00 87.50 103 PHE A N 1
ATOM 739 C CA . PHE A 1 103 ? 7.347 6.570 -1.167 1.00 87.50 103 PHE A CA 1
ATOM 740 C C . PHE A 1 103 ? 6.197 5.570 -1.351 1.00 87.50 103 PHE A C 1
ATOM 742 O O . PHE A 1 103 ? 5.039 5.931 -1.151 1.00 87.50 103 PHE A O 1
ATOM 749 N N . PHE A 1 104 ? 6.487 4.299 -1.647 1.00 88.88 104 PHE A N 1
ATOM 750 C CA . PHE A 1 104 ? 5.448 3.273 -1.794 1.00 88.88 104 PHE A CA 1
ATOM 751 C C . PHE A 1 104 ? 4.724 2.956 -0.480 1.00 88.88 104 PHE A C 1
ATOM 753 O O . PHE A 1 104 ? 3.520 2.683 -0.496 1.00 88.88 104 PHE A O 1
ATOM 760 N N . ALA A 1 105 ? 5.420 3.023 0.656 1.00 91.44 105 ALA A N 1
ATOM 761 C CA . ALA A 1 105 ? 4.823 2.841 1.974 1.00 91.44 105 ALA A CA 1
ATOM 762 C C . ALA A 1 105 ? 3.823 3.959 2.282 1.00 91.44 105 ALA A C 1
ATOM 764 O O . ALA A 1 105 ? 2.695 3.675 2.678 1.00 91.44 105 ALA A O 1
ATOM 765 N N . ALA A 1 106 ? 4.188 5.220 2.036 1.00 92.00 106 ALA A N 1
ATOM 766 C CA . ALA A 1 106 ? 3.282 6.357 2.184 1.00 92.00 106 ALA A CA 1
ATOM 767 C C . ALA A 1 106 ? 2.100 6.262 1.210 1.00 92.00 106 ALA A C 1
ATOM 769 O O . ALA A 1 106 ? 0.954 6.485 1.601 1.00 92.00 106 ALA A O 1
ATOM 770 N N . LEU A 1 107 ? 2.372 5.866 -0.035 1.00 92.31 107 LEU A N 1
ATOM 771 C CA . LEU A 1 107 ? 1.371 5.729 -1.086 1.00 92.31 107 LEU A CA 1
ATOM 772 C C . LEU A 1 107 ? 0.355 4.616 -0.820 1.00 92.31 107 LEU A C 1
ATOM 774 O O . LEU A 1 107 ? -0.795 4.729 -1.224 1.00 92.31 107 LEU A O 1
ATOM 778 N N . THR A 1 108 ? 0.761 3.552 -0.134 1.00 92.81 108 THR A N 1
ATOM 779 C CA . THR A 1 108 ? -0.143 2.466 0.273 1.00 92.81 108 THR A CA 1
ATOM 780 C C . THR A 1 108 ? -0.823 2.802 1.601 1.00 92.81 108 THR A C 1
ATOM 782 O O . THR A 1 108 ? -2.025 2.607 1.770 1.00 92.81 108 THR A O 1
ATOM 785 N N . GLY A 1 109 ? -0.055 3.328 2.556 1.00 92.06 109 GLY A N 1
ATOM 786 C CA . GLY A 1 109 ? -0.474 3.563 3.931 1.00 92.06 109 GLY A CA 1
ATOM 787 C C . GLY A 1 109 ? -1.454 4.718 4.084 1.00 92.06 109 GLY A C 1
ATOM 788 O O . GLY A 1 109 ? -2.494 4.530 4.705 1.00 92.06 109 GLY A O 1
ATOM 789 N N . LEU A 1 110 ? -1.176 5.893 3.509 1.00 94.44 110 LEU A N 1
ATOM 790 C CA . LEU A 1 110 ? -2.064 7.054 3.661 1.00 94.44 110 LEU A CA 1
ATOM 791 C C . LEU A 1 110 ? -3.466 6.779 3.093 1.00 94.44 110 LEU A C 1
ATOM 793 O O . LEU A 1 110 ? -4.438 6.960 3.830 1.00 94.44 110 LEU A O 1
ATOM 797 N N . PRO A 1 111 ? -3.622 6.273 1.853 1.00 94.50 111 PRO A N 1
ATOM 798 C CA . PRO A 1 111 ? -4.944 5.958 1.325 1.00 94.50 111 PRO A CA 1
ATOM 799 C C . PRO A 1 111 ? -5.628 4.833 2.103 1.00 94.50 111 PRO A C 1
ATOM 801 O O . PRO A 1 111 ? -6.834 4.904 2.321 1.00 94.50 111 PRO A O 1
ATOM 804 N N . ALA A 1 112 ? -4.882 3.838 2.594 1.00 93.75 112 ALA A N 1
ATOM 805 C CA . ALA A 1 112 ? -5.443 2.799 3.451 1.00 93.75 112 ALA A CA 1
ATOM 806 C C . ALA A 1 112 ? -5.985 3.353 4.775 1.00 93.75 112 ALA A C 1
ATOM 808 O O . ALA A 1 112 ? -7.094 3.011 5.169 1.00 93.75 112 ALA A O 1
ATOM 809 N N . VAL A 1 113 ? -5.240 4.230 5.452 1.00 94.06 113 VAL A N 1
ATOM 810 C CA . VAL A 1 113 ? -5.670 4.874 6.705 1.00 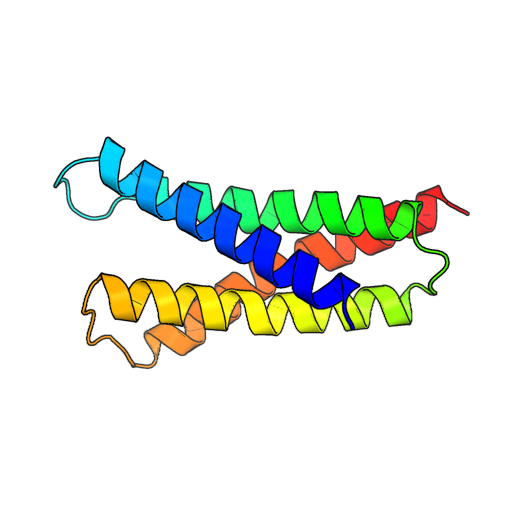94.06 113 VAL A CA 1
ATOM 811 C C . VAL A 1 113 ? -6.946 5.686 6.482 1.00 94.06 113 VAL A C 1
ATOM 813 O O . VAL A 1 113 ? -7.889 5.586 7.271 1.00 94.06 113 VAL A O 1
ATOM 816 N N . ILE A 1 114 ? -7.004 6.453 5.390 1.00 95.12 114 ILE A N 1
ATOM 817 C CA . ILE A 1 114 ? -8.190 7.236 5.030 1.00 95.12 114 ILE A CA 1
ATOM 818 C C . ILE A 1 114 ? -9.362 6.297 4.722 1.00 95.12 114 ILE A C 1
ATOM 820 O O . ILE A 1 114 ? -10.432 6.456 5.302 1.00 95.12 114 ILE A O 1
ATOM 824 N N . GLY A 1 115 ? -9.160 5.288 3.871 1.00 93.12 115 GLY A N 1
ATOM 825 C CA . GLY A 1 115 ? -10.192 4.319 3.501 1.00 93.12 115 GLY A CA 1
ATOM 826 C C . GLY A 1 115 ? -10.753 3.590 4.718 1.00 93.12 115 GLY A C 1
ATOM 827 O O . GLY A 1 115 ? -11.962 3.588 4.928 1.00 93.12 115 GLY A O 1
ATOM 828 N N . ALA A 1 116 ? -9.877 3.056 5.568 1.00 92.56 116 ALA A N 1
ATOM 829 C CA . ALA A 1 116 ? -10.212 2.420 6.840 1.00 92.56 116 ALA A CA 1
ATOM 830 C C . ALA A 1 116 ? -11.089 3.308 7.727 1.00 92.56 116 ALA A C 1
ATOM 832 O O . ALA A 1 116 ? -12.122 2.861 8.226 1.00 92.56 116 ALA A O 1
ATOM 833 N N . SER A 1 117 ? -10.684 4.568 7.896 1.00 92.69 117 SER A N 1
ATOM 834 C CA . SER A 1 117 ? -11.389 5.540 8.732 1.00 92.69 117 SER A CA 1
ATOM 835 C C . SER A 1 117 ? -12.767 5.876 8.163 1.00 92.69 117 SER A C 1
ATOM 837 O O . SER A 1 117 ? -13.753 5.836 8.895 1.00 92.69 117 SER A O 1
ATOM 839 N N . VAL A 1 118 ? -12.858 6.129 6.853 1.00 94.62 118 VAL A N 1
ATOM 840 C CA . VAL A 1 118 ? -14.129 6.385 6.157 1.00 94.62 118 VAL A CA 1
ATOM 841 C C . VAL A 1 118 ? -15.059 5.177 6.262 1.00 94.62 118 VAL A C 1
ATOM 843 O O . VAL A 1 118 ? -16.224 5.325 6.619 1.00 94.62 118 VAL A O 1
ATOM 846 N N . GLY A 1 119 ? -14.550 3.972 6.000 1.00 91.44 119 GLY A N 1
ATOM 847 C CA . GLY A 1 119 ? -15.340 2.747 6.074 1.00 91.44 119 GLY A CA 1
ATOM 848 C C . GLY A 1 119 ? -15.847 2.455 7.485 1.00 91.44 119 GLY A C 1
ATOM 849 O O . GLY A 1 119 ? -16.984 2.024 7.649 1.00 91.44 119 GLY A O 1
ATOM 850 N N . ASN A 1 120 ? -15.028 2.713 8.508 1.00 90.69 120 ASN A N 1
ATOM 851 C CA . ASN A 1 120 ? -15.428 2.539 9.902 1.00 90.69 120 ASN A CA 1
ATOM 852 C C . ASN A 1 120 ? -16.493 3.569 10.315 1.00 90.69 120 ASN A C 1
ATOM 854 O O . ASN A 1 120 ? -17.483 3.197 10.937 1.00 90.69 120 ASN A O 1
ATOM 858 N N . ALA A 1 121 ? -16.326 4.831 9.905 1.00 90.62 121 ALA A N 1
ATOM 859 C CA . ALA A 1 121 ? -17.275 5.906 10.183 1.00 90.62 121 ALA A CA 1
ATOM 860 C C . ALA A 1 121 ? -18.645 5.674 9.528 1.00 90.62 121 ALA A C 1
ATOM 862 O O . ALA A 1 121 ? -19.659 5.984 10.130 1.00 90.62 121 ALA A O 1
ATOM 863 N N . MET A 1 122 ? -18.687 5.093 8.325 1.00 91.94 122 MET A N 1
ATOM 864 C CA . MET A 1 122 ? -19.936 4.760 7.624 1.00 91.94 122 MET A CA 1
ATOM 865 C C . MET A 1 122 ? -20.704 3.575 8.230 1.00 91.94 122 MET A C 1
ATOM 867 O O . MET A 1 122 ? -21.840 3.319 7.836 1.00 91.94 122 MET A O 1
ATOM 871 N N . ARG A 1 123 ? -20.073 2.805 9.121 1.00 83.56 123 ARG A N 1
ATOM 872 C CA . ARG A 1 123 ? -20.704 1.670 9.805 1.00 83.56 123 ARG A CA 1
ATOM 873 C C . ARG A 1 123 ? -21.398 2.083 11.108 1.00 83.56 123 ARG A C 1
ATOM 875 O O . ARG A 1 123 ? -22.295 1.364 11.546 1.00 83.56 123 ARG A O 1
ATOM 882 N N . GLY A 1 124 ? -20.914 3.153 11.744 1.00 62.72 124 GLY A N 1
ATOM 883 C CA . GLY A 1 124 ? -21.507 3.744 12.949 1.00 62.72 124 GLY A CA 1
ATOM 884 C C . GLY A 1 124 ? -22.734 4.575 12.619 1.00 62.72 124 GLY A C 1
ATOM 885 O O . GLY A 1 124 ? -23.623 4.621 13.494 1.00 62.72 124 GLY A O 1
#

Radius of gyration: 15.31 Å; Cα contacts (8 Å, |Δi|>4): 134; chains: 1; bounding box: 44×22×42 Å

Secondary structure (DSSP, 8-state):
-HHHHHHHHHHHHHHHHHHHHHHHHHTT-SS-HHHHHHHHHIIIIIHHHHHHHHHHH----HHHHHHHHHHHHHHHHHHHHHHHHHHHT----SHHHHHHHHHHHHHHHHHHHHHHHHHHHTT-

Solvent-accessible surface area (backbone atoms only — not comparable to full-atom values): 6319 Å² total; per-residue (Å²): 110,71,70,57,52,54,51,32,51,50,52,38,50,52,24,50,50,36,28,53,52,36,51,72,72,60,54,94,59,79,80,61,61,64,21,55,52,40,28,48,48,38,35,29,53,49,30,16,55,52,25,19,50,41,26,56,68,46,97,65,56,69,68,62,52,46,55,49,42,49,51,37,18,60,48,32,29,53,54,48,51,52,54,49,37,71,73,69,70,56,83,68,86,48,76,66,45,58,58,51,33,53,50,43,19,50,42,23,27,52,34,18,50,51,19,26,50,54,16,38,60,74,62,109

Sequence (124 aa):
MLPALVRIAGITVAALVAYFVMIAIGGDSGANIGAGLAVFAVLAFGAFGWAMRDGLREQLGLGDLLLRWLIVAAVVPVLLTLVISLTTGSDSIGTAIVSTWFFFAALTGLPAVIGASVGNAMRG

pLDDT: mean 85.24, std 11.28, range [53.12, 95.81]

Foldseek 3Di:
DVVLVCLLCVLLVQLVCLLVVQDVPVPPDPDSVSNVVSSLCSLQVVLLQVLLVCLQPPPDDLVVSLVSQLVSLQRNLVSNVVVVCVVVVDPPPDPVSVVSSVVSSCSNNVSSNVSNVNSNVVND

Mean predicted aligned error: 5.65 Å